Protein AF-A0A7C4ALL7-F1 (afdb_monomer_lite)

Foldseek 3Di:
DPDPDDDDDADDPVQFDDLVVQVVLLVLLVVQQCQLDDPPQQQTLSLLVLLVVRCVRGVSNDDLVNSLRCQPDPSSCVSNVGHRDDSVNNVCSVVRDDPVVCVVVVVVVLVVQFFPDDDPVVVPDPDFDKDWQFDWAADDPVPVVQCPPDPVRRTDTDGWIAGPGRRGTDDD

Radius of gyration: 19.84 Å; chains: 1; bounding box: 44×33×67 Å

Secondary structure (DSSP, 8-state):
-PPPPPPPPPP-GGG---GGGHHHHHHHHGGGTTTT--TT--S-HHHHHHHHHHHHH-TT--SHHHHHHHHTSHHHHHHHT-----HHHHHHHHHHS-GGGGHHHHHHHHHHPPP----GGGTS--SPPEEEE--EEEPPTT-GGG--S-SS--EEEP-EEEETTT-PEEP-

Sequence (172 aa):
MARGPKKKRPVKESDLHGYKYFKRFITLLERFHLIHDHHNRTLHYDQYICLLLFYFFNPVLTSLRAIQQASTLHKVQAALGIRATSLGSLSEAAQVFDPQLLLPLMQQLAQKACCIEKDPLLKDIEQALVTVDGSLLPALPRMLWALWLDDQHRAAKLHLEFDIRTHLPRGA

Structure (mmCIF, N/CA/C/O backbone):
data_AF-A0A7C4ALL7-F1
#
_entry.id   AF-A0A7C4ALL7-F1
#
loop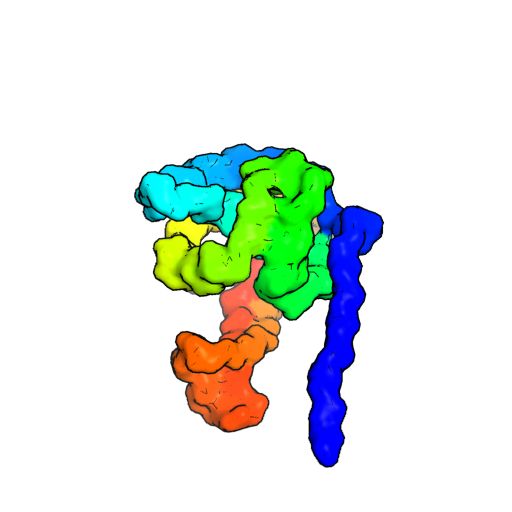_
_atom_site.group_PDB
_atom_site.id
_atom_site.type_symbol
_atom_site.label_atom_id
_atom_site.label_alt_id
_atom_site.label_comp_id
_atom_site.label_asym_id
_atom_site.label_entity_id
_atom_site.label_seq_id
_atom_site.pdbx_PDB_ins_code
_atom_site.Cartn_x
_atom_site.Cartn_y
_atom_site.Cartn_z
_atom_site.occupancy
_atom_site.B_iso_or_equiv
_atom_site.auth_seq_id
_atom_site.auth_comp_id
_atom_site.auth_asym_id
_atom_site.auth_atom_id
_atom_site.pdbx_PDB_model_num
ATOM 1 N N . MET A 1 1 ? -13.360 7.267 -37.435 1.00 49.44 1 MET A N 1
ATOM 2 C CA . MET A 1 1 ? -12.174 6.711 -36.746 1.00 49.44 1 MET A CA 1
ATOM 3 C C . MET A 1 1 ? -12.123 7.267 -35.332 1.00 49.44 1 MET A C 1
ATOM 5 O O . MET A 1 1 ? -12.049 8.482 -35.183 1.00 49.44 1 MET A O 1
ATOM 9 N N . ALA A 1 2 ? -12.236 6.424 -34.303 1.00 54.34 2 ALA A N 1
ATOM 10 C CA . ALA A 1 2 ? -12.117 6.880 -32.919 1.00 54.34 2 ALA A CA 1
ATOM 11 C C . ALA A 1 2 ? -10.681 7.375 -32.678 1.00 54.34 2 ALA A C 1
ATOM 13 O O . ALA A 1 2 ? -9.725 6.632 -32.896 1.00 54.34 2 ALA A O 1
ATOM 14 N N . ARG A 1 3 ? -10.517 8.646 -32.287 1.00 61.75 3 ARG A N 1
ATOM 15 C CA . ARG A 1 3 ? -9.209 9.186 -31.887 1.00 61.75 3 ARG A CA 1
ATOM 16 C C . ARG A 1 3 ? -8.682 8.336 -30.732 1.00 61.75 3 ARG A C 1
ATOM 18 O O . ARG A 1 3 ? -9.365 8.194 -29.720 1.00 61.75 3 ARG A O 1
ATOM 25 N N . GLY A 1 4 ? -7.476 7.793 -30.891 1.00 69.38 4 GLY A N 1
ATOM 26 C CA . GLY A 1 4 ? -6.797 7.070 -29.821 1.00 69.38 4 GLY A CA 1
ATOM 27 C C . GLY A 1 4 ? -6.653 7.931 -28.554 1.00 69.38 4 GLY A C 1
ATOM 28 O O . GLY A 1 4 ? -6.731 9.164 -28.630 1.00 69.38 4 GLY A O 1
ATOM 29 N N . PRO A 1 5 ? -6.440 7.309 -27.382 1.00 70.31 5 PRO A N 1
ATOM 30 C CA . PRO A 1 5 ? -6.319 8.035 -26.124 1.00 70.31 5 PRO A CA 1
ATOM 31 C C . PRO A 1 5 ? -5.217 9.099 -26.207 1.00 70.31 5 PRO A C 1
ATOM 33 O O . PRO A 1 5 ? -4.117 8.830 -26.694 1.00 70.31 5 PRO A O 1
ATOM 36 N N . LYS A 1 6 ? -5.487 10.316 -25.714 1.00 73.56 6 LYS A N 1
ATOM 37 C CA . LYS A 1 6 ? -4.471 11.378 -25.649 1.00 73.56 6 LYS A CA 1
ATOM 38 C C . LYS A 1 6 ? -3.277 10.899 -24.814 1.00 73.56 6 LYS A C 1
ATOM 40 O O . LYS A 1 6 ? -3.451 10.390 -23.707 1.00 73.56 6 LYS A O 1
ATOM 45 N N . LYS A 1 7 ? -2.058 11.094 -25.331 1.00 72.38 7 LYS A N 1
ATOM 46 C CA . LYS A 1 7 ? -0.816 10.733 -24.633 1.00 72.38 7 LYS A CA 1
ATOM 47 C C . LYS A 1 7 ? -0.726 11.534 -23.328 1.00 72.38 7 LYS A C 1
ATOM 49 O O . LYS A 1 7 ? -0.690 12.765 -23.361 1.00 72.38 7 LYS A O 1
ATOM 54 N N . LYS A 1 8 ? -0.729 10.844 -22.182 1.00 77.62 8 LYS A N 1
ATOM 55 C CA . LYS A 1 8 ? -0.550 11.481 -20.869 1.00 77.62 8 LYS A CA 1
ATOM 56 C C . LYS A 1 8 ? 0.840 12.126 -20.803 1.00 77.62 8 LYS A C 1
ATOM 58 O O . LYS A 1 8 ? 1.803 11.578 -21.345 1.00 77.62 8 LYS A O 1
ATOM 63 N N . ARG A 1 9 ? 0.929 13.298 -20.168 1.00 83.88 9 ARG A N 1
ATOM 64 C CA . ARG A 1 9 ? 2.212 13.977 -19.932 1.00 83.88 9 ARG A CA 1
ATOM 65 C C . ARG A 1 9 ? 3.087 13.105 -19.017 1.00 83.88 9 ARG A C 1
ATOM 67 O O . ARG A 1 9 ? 2.530 12.443 -18.141 1.00 83.88 9 ARG A O 1
ATOM 74 N N . PRO A 1 10 ? 4.414 13.074 -19.228 1.00 85.75 10 PRO A N 1
ATOM 75 C CA . PRO A 1 10 ? 5.316 12.338 -18.350 1.00 85.75 10 PRO A CA 1
ATOM 76 C C . PRO A 1 10 ? 5.305 12.955 -16.948 1.00 85.75 10 PRO A C 1
ATOM 78 O O . PRO A 1 10 ? 5.250 14.179 -16.815 1.00 85.75 10 PRO A O 1
ATOM 81 N N . VAL A 1 11 ? 5.358 12.097 -15.930 1.00 89.38 11 VAL A N 1
ATOM 82 C CA . VAL A 1 11 ? 5.413 12.498 -14.517 1.00 89.38 11 VAL A CA 1
ATOM 83 C C . VAL A 1 11 ? 6.746 13.187 -14.235 1.00 89.38 11 VAL A C 1
ATOM 85 O O . VAL A 1 11 ? 7.797 12.668 -14.616 1.00 89.38 11 VAL A O 1
ATOM 88 N N . LYS A 1 12 ? 6.714 14.336 -13.556 1.00 90.31 12 LYS A N 1
ATOM 89 C CA . LYS A 1 12 ? 7.914 15.050 -13.104 1.00 90.31 12 LYS A CA 1
ATOM 90 C C . LYS A 1 12 ? 8.064 14.964 -11.591 1.00 90.31 12 LYS A C 1
ATOM 92 O O . LYS A 1 12 ? 7.094 14.784 -10.864 1.00 90.31 12 LYS A O 1
ATOM 97 N N . GLU A 1 13 ? 9.282 15.179 -11.100 1.00 89.62 13 GLU A N 1
ATOM 98 C CA . GLU A 1 13 ? 9.558 15.191 -9.656 1.00 89.62 13 GLU A CA 1
ATOM 99 C C . GLU A 1 13 ? 8.791 16.281 -8.891 1.00 89.62 13 GLU A C 1
ATOM 101 O O . GLU A 1 13 ? 8.514 16.104 -7.706 1.00 89.62 13 GLU A O 1
ATOM 106 N N . SER A 1 14 ? 8.446 17.388 -9.561 1.00 89.88 14 SER A N 1
ATOM 107 C CA . SER A 1 14 ? 7.636 18.486 -9.014 1.00 89.88 14 SER A CA 1
ATOM 108 C C . 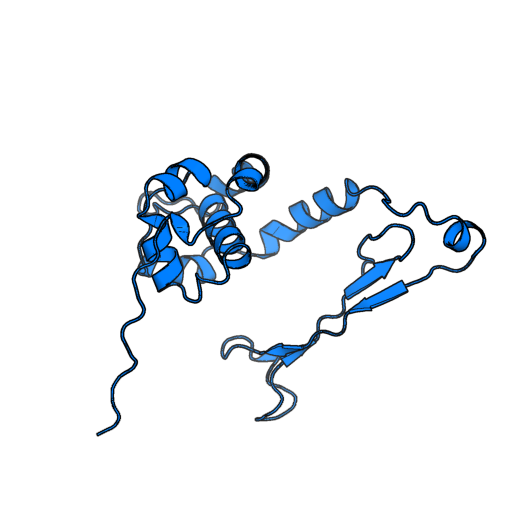SER A 1 14 ? 6.186 18.098 -8.746 1.00 89.88 14 SER A C 1
ATOM 110 O O . SER A 1 14 ? 5.537 18.734 -7.925 1.00 89.88 14 SER A O 1
ATOM 112 N N . ASP A 1 15 ? 5.691 17.073 -9.440 1.00 90.19 15 ASP A N 1
ATOM 113 C CA . ASP A 1 15 ? 4.298 16.621 -9.365 1.00 90.19 15 ASP A CA 1
ATOM 114 C C . ASP A 1 15 ? 4.094 15.613 -8.221 1.00 90.19 15 ASP A C 1
ATOM 116 O O . ASP A 1 15 ? 3.000 15.080 -8.032 1.00 90.19 15 ASP A O 1
ATOM 120 N N . LEU A 1 16 ? 5.177 15.298 -7.505 1.00 94.50 16 LEU A N 1
ATOM 121 C CA . LEU A 1 16 ? 5.266 14.219 -6.541 1.00 94.50 16 LEU A CA 1
ATOM 122 C C . LEU A 1 16 ? 5.587 14.757 -5.143 1.00 94.50 16 LEU A C 1
ATOM 124 O O . LEU A 1 16 ? 6.442 15.624 -4.950 1.00 94.50 16 LEU A O 1
ATOM 128 N N . HIS A 1 17 ? 4.935 14.176 -4.145 1.00 93.12 17 HIS A N 1
ATOM 129 C CA . HIS A 1 17 ? 4.971 14.568 -2.746 1.00 93.12 17 HIS A CA 1
ATOM 130 C C . HIS A 1 17 ? 5.042 13.329 -1.835 1.00 93.12 17 HIS A C 1
ATOM 132 O O . HIS A 1 17 ? 5.179 12.190 -2.282 1.00 93.12 17 HIS A O 1
ATOM 138 N N . GLY A 1 18 ? 5.006 13.548 -0.518 1.00 89.94 18 GLY A N 1
ATOM 139 C CA . GLY A 1 18 ? 4.944 12.460 0.467 1.00 89.94 18 GLY A CA 1
ATOM 140 C C . GLY A 1 18 ? 6.274 11.752 0.762 1.00 89.94 18 GLY A C 1
ATOM 141 O O . GLY A 1 18 ? 6.304 10.864 1.610 1.00 89.94 18 GLY A O 1
ATOM 142 N N . TYR A 1 19 ? 7.390 12.177 0.159 1.00 93.00 19 TYR A N 1
ATOM 143 C CA . TYR A 1 19 ? 8.720 11.576 0.361 1.00 93.00 19 TYR A CA 1
ATOM 144 C C . TYR A 1 19 ? 9.130 11.431 1.837 1.00 93.00 19 TYR A C 1
ATOM 146 O O . TYR A 1 19 ? 9.735 10.435 2.224 1.00 93.00 19 TYR A O 1
ATOM 154 N N . LYS A 1 20 ? 8.759 12.398 2.686 1.00 91.38 20 LYS A N 1
ATOM 155 C CA . LYS A 1 20 ? 9.149 12.442 4.107 1.00 91.38 20 LYS A CA 1
ATOM 156 C C . LYS A 1 20 ? 8.693 11.228 4.929 1.00 91.38 20 LYS A C 1
ATOM 158 O O . LYS A 1 20 ? 9.279 10.948 5.969 1.00 91.38 20 LYS A O 1
ATOM 163 N N . TYR A 1 21 ? 7.653 10.522 4.487 1.00 88.50 21 TYR A N 1
ATOM 164 C CA . TYR A 1 21 ? 7.079 9.397 5.226 1.00 88.50 21 TYR A CA 1
ATOM 165 C C . TYR A 1 21 ? 7.801 8.068 4.947 1.00 88.50 21 TYR A C 1
ATOM 167 O O . TYR A 1 21 ? 7.766 7.164 5.782 1.00 88.50 21 TYR A O 1
ATOM 175 N N . PHE A 1 22 ? 8.505 7.957 3.815 1.00 92.88 22 PHE A N 1
ATOM 176 C CA . PHE A 1 22 ? 9.051 6.683 3.336 1.00 92.88 22 PHE A CA 1
ATOM 177 C C . PHE A 1 22 ? 10.184 6.128 4.180 1.00 92.88 22 PHE A C 1
ATOM 179 O O . PHE A 1 22 ? 10.279 4.914 4.312 1.00 92.88 22 PHE A O 1
ATOM 186 N N . LYS A 1 23 ? 10.956 6.977 4.864 1.00 90.19 23 LYS A N 1
ATOM 187 C CA . LYS A 1 23 ? 11.994 6.499 5.788 1.00 90.19 23 LYS A CA 1
ATOM 188 C C . LYS A 1 23 ? 11.433 5.536 6.843 1.00 90.19 23 LYS A C 1
ATOM 190 O O . LYS A 1 23 ? 12.075 4.547 7.162 1.00 90.19 23 LYS A O 1
ATOM 195 N N . ARG A 1 24 ? 10.228 5.801 7.367 1.00 90.44 24 ARG A N 1
ATOM 196 C CA . ARG A 1 24 ? 9.573 4.913 8.343 1.00 90.44 24 ARG A CA 1
ATOM 197 C C . ARG A 1 24 ? 9.014 3.651 7.690 1.00 90.44 24 ARG A C 1
ATOM 199 O O . ARG A 1 24 ? 9.106 2.585 8.287 1.00 90.44 24 ARG A O 1
ATOM 206 N N . PHE A 1 25 ? 8.445 3.772 6.490 1.00 92.81 25 PHE A N 1
ATOM 207 C CA . PHE A 1 25 ? 7.905 2.624 5.762 1.00 92.81 25 PHE A CA 1
ATOM 208 C C . PHE A 1 25 ? 8.996 1.642 5.351 1.00 92.81 25 PHE A C 1
ATOM 210 O O . PHE A 1 25 ? 8.814 0.453 5.561 1.00 92.81 25 PHE A O 1
ATOM 217 N N . ILE A 1 26 ? 10.138 2.119 4.853 1.00 93.25 26 ILE A N 1
ATOM 218 C CA . ILE A 1 26 ? 11.258 1.260 4.449 1.00 93.25 26 ILE A CA 1
ATOM 219 C C . ILE A 1 26 ? 11.694 0.381 5.624 1.00 93.25 26 ILE A C 1
ATOM 221 O O . ILE A 1 26 ? 11.602 -0.837 5.529 1.00 93.25 26 ILE A O 1
ATOM 225 N N . THR A 1 27 ? 12.023 0.978 6.773 1.00 92.75 27 THR A N 1
ATOM 226 C CA . THR A 1 27 ? 12.437 0.216 7.964 1.00 92.75 27 THR A CA 1
ATOM 227 C C . THR A 1 27 ? 11.363 -0.758 8.454 1.00 92.75 27 THR A C 1
ATOM 229 O O . THR A 1 27 ? 11.665 -1.856 8.909 1.00 92.75 27 THR A O 1
ATOM 232 N N . LEU A 1 28 ? 10.085 -0.386 8.362 1.00 94.12 28 LEU A N 1
ATOM 233 C CA . LEU A 1 28 ? 8.981 -1.276 8.724 1.00 94.12 28 LEU A CA 1
ATOM 234 C C . LEU A 1 28 ? 8.885 -2.490 7.779 1.00 94.12 28 LEU A C 1
ATOM 236 O O . LEU A 1 28 ? 8.557 -3.596 8.218 1.00 94.12 28 LEU A O 1
ATOM 240 N N . LEU A 1 29 ? 9.139 -2.265 6.490 1.00 95.69 29 LEU A N 1
ATOM 241 C CA . LEU A 1 29 ? 8.919 -3.222 5.412 1.00 95.69 29 LEU A CA 1
ATOM 242 C C . LEU A 1 29 ? 10.150 -4.077 5.083 1.00 95.69 29 LEU A C 1
ATOM 244 O O . LEU A 1 29 ? 9.980 -5.085 4.411 1.00 95.69 29 LEU A O 1
ATOM 248 N N . GLU A 1 30 ? 11.343 -3.755 5.595 1.00 94.31 30 GLU A N 1
ATOM 249 C CA . GLU A 1 30 ? 12.598 -4.506 5.373 1.00 94.31 30 GLU A CA 1
ATOM 250 C C . GLU A 1 30 ? 12.441 -6.030 5.532 1.00 94.31 30 GLU A C 1
ATOM 252 O O . GLU A 1 30 ? 13.009 -6.807 4.767 1.00 94.31 30 GLU A O 1
ATOM 257 N N . ARG A 1 31 ? 11.594 -6.478 6.470 1.00 94.31 31 ARG A N 1
ATOM 258 C CA . ARG A 1 31 ? 11.293 -7.906 6.694 1.00 94.31 31 ARG A CA 1
ATOM 259 C C . ARG A 1 31 ? 10.718 -8.636 5.472 1.00 94.31 31 ARG A C 1
ATOM 261 O O . ARG A 1 31 ? 10.766 -9.860 5.427 1.00 94.31 31 ARG A O 1
ATOM 268 N N . PHE A 1 32 ? 10.155 -7.910 4.509 1.00 95.88 32 PHE A N 1
ATOM 269 C CA . PHE A 1 32 ? 9.558 -8.468 3.298 1.00 95.88 32 PHE A CA 1
ATOM 270 C C . PHE A 1 32 ? 10.549 -8.548 2.128 1.00 95.88 32 PHE A C 1
ATOM 272 O O . PHE A 1 32 ? 10.211 -9.123 1.100 1.00 95.88 32 PHE A O 1
ATOM 279 N N . HIS A 1 33 ? 11.768 -8.016 2.262 1.00 95.00 33 HIS A N 1
ATOM 280 C CA . HIS A 1 33 ? 12.722 -7.924 1.151 1.00 95.00 33 HIS A CA 1
ATOM 281 C C . HIS A 1 33 ? 13.109 -9.288 0.556 1.00 95.00 33 HIS A C 1
ATOM 283 O O . HIS A 1 33 ? 13.196 -9.446 -0.661 1.00 95.00 33 HIS A O 1
ATOM 289 N N . LEU A 1 34 ? 13.297 -10.288 1.422 1.00 93.94 34 LEU A N 1
ATOM 290 C CA . LEU A 1 34 ? 13.716 -11.641 1.035 1.00 93.94 34 LEU A CA 1
ATOM 291 C C . LEU A 1 34 ? 12.547 -12.554 0.634 1.00 93.94 34 LEU A C 1
ATOM 293 O O . LEU A 1 34 ? 12.750 -13.711 0.268 1.00 93.94 34 LEU A O 1
ATOM 297 N N . ILE A 1 35 ? 11.309 -12.066 0.717 1.00 92.19 35 ILE A N 1
ATOM 298 C CA . ILE A 1 35 ? 10.139 -12.873 0.385 1.00 92.19 35 ILE A CA 1
ATOM 299 C C . ILE A 1 35 ? 10.037 -13.020 -1.129 1.00 92.19 35 ILE A C 1
ATOM 301 O O . ILE A 1 35 ? 9.983 -12.031 -1.858 1.00 92.19 35 ILE A O 1
ATOM 305 N N . HIS A 1 36 ? 9.972 -14.274 -1.586 1.00 85.38 36 HIS A N 1
ATOM 306 C CA . HIS A 1 36 ? 10.010 -14.630 -3.006 1.00 85.38 36 HIS A CA 1
ATOM 307 C C . HIS A 1 36 ? 11.236 -14.053 -3.738 1.00 85.38 36 HIS A C 1
ATOM 309 O O . HIS A 1 36 ? 11.149 -13.699 -4.922 1.00 85.38 36 HIS A O 1
ATOM 315 N N . ASP A 1 37 ? 12.372 -13.957 -3.036 1.00 87.88 37 ASP A N 1
ATOM 316 C CA . ASP A 1 37 ? 13.633 -13.550 -3.644 1.00 87.88 37 ASP A CA 1
ATOM 317 C C . ASP A 1 37 ? 14.081 -14.557 -4.713 1.00 87.88 37 ASP A C 1
ATOM 319 O O . ASP A 1 37 ? 13.914 -15.772 -4.578 1.00 87.88 37 ASP A O 1
ATOM 323 N N . HIS A 1 38 ? 14.605 -14.040 -5.820 1.00 89.00 38 HIS A N 1
ATOM 324 C CA . HIS A 1 38 ? 15.007 -14.833 -6.975 1.00 89.00 38 HIS A CA 1
ATOM 325 C C . HIS A 1 38 ? 16.115 -14.101 -7.728 1.00 89.00 38 HIS A C 1
ATOM 327 O O . HIS A 1 38 ? 16.028 -12.896 -7.934 1.00 89.00 38 HIS A O 1
ATOM 333 N N . HIS A 1 39 ? 17.117 -14.822 -8.237 1.00 88.00 39 HIS A N 1
ATOM 334 C CA . HIS A 1 39 ? 18.305 -14.209 -8.851 1.00 88.00 39 HIS A CA 1
ATOM 335 C C . HIS A 1 39 ? 17.998 -13.271 -10.041 1.00 88.00 39 HIS A C 1
ATOM 337 O O . HIS A 1 39 ? 18.731 -12.321 -10.299 1.00 88.00 39 HIS A O 1
ATOM 343 N N . ASN A 1 40 ? 16.906 -13.529 -10.768 1.00 89.38 40 ASN A N 1
ATOM 344 C CA . ASN A 1 40 ? 16.435 -12.687 -11.878 1.00 89.38 40 ASN A CA 1
ATOM 345 C C . ASN A 1 40 ? 15.471 -11.563 -11.452 1.00 89.38 40 ASN A C 1
ATOM 347 O O . ASN A 1 40 ? 15.071 -10.751 -12.288 1.00 89.38 40 ASN A O 1
ATOM 351 N N . ARG A 1 41 ? 15.049 -11.521 -10.184 1.00 87.75 41 ARG A N 1
ATOM 352 C CA . ARG A 1 41 ? 14.106 -10.526 -9.673 1.00 87.75 41 ARG A CA 1
ATOM 353 C C . ARG A 1 41 ? 14.882 -9.325 -9.151 1.00 87.75 41 ARG A C 1
ATOM 355 O O . ARG A 1 41 ? 15.784 -9.444 -8.336 1.00 87.75 41 ARG A O 1
ATOM 362 N N . THR A 1 42 ? 14.521 -8.145 -9.643 1.00 91.50 42 THR A N 1
ATOM 363 C CA . THR A 1 42 ? 15.143 -6.880 -9.224 1.00 91.50 42 THR A CA 1
ATOM 364 C C . THR A 1 42 ? 14.229 -6.005 -8.375 1.00 91.50 42 THR A C 1
ATOM 366 O O . THR A 1 42 ? 14.729 -5.089 -7.720 1.00 91.50 42 THR A O 1
ATOM 369 N N . LEU A 1 43 ? 12.919 -6.286 -8.410 1.00 95.44 43 LEU A N 1
ATOM 370 C CA . LEU A 1 43 ? 11.871 -5.655 -7.613 1.00 95.44 43 LEU A CA 1
ATOM 371 C C . LEU A 1 43 ? 11.459 -6.605 -6.486 1.00 95.44 43 LEU A C 1
ATOM 373 O O . LEU A 1 43 ? 10.884 -7.658 -6.764 1.00 95.44 43 LEU A O 1
ATOM 377 N N . HIS A 1 44 ? 11.711 -6.204 -5.247 1.00 95.94 44 HIS A N 1
ATOM 378 C CA . HIS A 1 44 ? 11.402 -6.978 -4.042 1.00 95.94 44 HIS A CA 1
ATOM 379 C C . HIS A 1 44 ? 10.065 -6.549 -3.422 1.00 95.94 44 HIS A C 1
ATOM 381 O O . HIS A 1 44 ? 9.466 -5.549 -3.836 1.00 95.94 44 HIS A O 1
ATOM 387 N N . TYR A 1 45 ? 9.551 -7.324 -2.463 1.00 96.50 45 TYR A N 1
ATOM 388 C CA . TYR A 1 45 ? 8.187 -7.118 -1.976 1.00 96.50 45 TYR A CA 1
ATOM 389 C C . TYR A 1 45 ? 8.023 -5.800 -1.203 1.00 96.50 45 TYR A C 1
ATOM 391 O O . TYR A 1 45 ? 7.095 -5.034 -1.460 1.00 96.50 45 TYR A O 1
ATOM 399 N N . ASP A 1 46 ? 8.966 -5.491 -0.317 1.00 96.19 46 ASP A N 1
ATOM 400 C CA . ASP A 1 46 ? 9.070 -4.210 0.390 1.00 96.19 46 ASP A CA 1
ATOM 401 C C . ASP A 1 46 ? 9.059 -3.015 -0.579 1.00 96.19 46 ASP A C 1
ATOM 403 O O . ASP A 1 46 ? 8.301 -2.057 -0.407 1.00 96.19 46 ASP A O 1
ATOM 407 N N . GLN A 1 47 ? 9.829 -3.116 -1.662 1.00 96.06 47 GLN A N 1
ATOM 408 C CA . GLN A 1 47 ? 9.921 -2.104 -2.712 1.00 96.06 47 GLN A CA 1
ATOM 409 C C . GLN A 1 47 ? 8.604 -1.957 -3.482 1.00 96.06 47 GLN A C 1
ATOM 411 O O . GLN A 1 47 ? 8.182 -0.840 -3.793 1.00 96.06 47 GLN A O 1
ATOM 416 N N . TYR A 1 48 ? 7.931 -3.072 -3.773 1.00 96.62 48 TYR A N 1
ATOM 417 C CA . TYR A 1 48 ? 6.622 -3.067 -4.420 1.00 96.62 48 TYR A CA 1
ATOM 418 C C . TYR A 1 48 ? 5.562 -2.392 -3.542 1.00 96.62 48 TYR A C 1
ATOM 420 O O . TYR A 1 48 ? 4.822 -1.536 -4.027 1.00 96.62 48 TYR A O 1
ATOM 428 N N . ILE A 1 49 ? 5.537 -2.689 -2.240 1.00 96.12 49 ILE A N 1
ATOM 429 C CA . ILE A 1 49 ? 4.631 -2.036 -1.285 1.00 96.12 49 ILE A CA 1
ATOM 430 C C . ILE A 1 49 ? 4.925 -0.534 -1.213 1.00 96.12 49 ILE A C 1
ATOM 432 O O . ILE A 1 49 ? 3.995 0.270 -1.278 1.00 96.12 49 ILE A O 1
ATOM 436 N N . CYS A 1 50 ? 6.199 -0.132 -1.156 1.00 96.50 50 CYS A N 1
ATOM 437 C CA . CYS A 1 50 ? 6.584 1.278 -1.206 1.00 96.50 50 CYS A CA 1
ATOM 438 C C . CYS A 1 50 ? 6.054 1.976 -2.470 1.00 96.50 50 CYS A C 1
ATOM 440 O O . CYS A 1 50 ? 5.511 3.077 -2.387 1.00 96.50 50 CYS A O 1
ATOM 442 N N . LEU A 1 51 ? 6.148 1.335 -3.637 1.00 96.44 51 LEU A N 1
ATOM 443 C CA . LEU A 1 51 ? 5.607 1.874 -4.888 1.00 96.44 51 LEU A CA 1
ATOM 444 C C . LEU A 1 51 ? 4.076 2.017 -4.862 1.00 96.44 51 LEU A C 1
ATOM 446 O O . LEU A 1 51 ? 3.557 3.016 -5.362 1.00 96.44 51 LEU A O 1
ATOM 450 N N . LEU A 1 52 ? 3.355 1.069 -4.254 1.00 95.06 52 LEU A N 1
ATOM 451 C CA . LEU A 1 52 ? 1.900 1.161 -4.077 1.00 95.06 52 LEU A CA 1
ATOM 452 C C . LEU A 1 52 ? 1.509 2.290 -3.115 1.00 95.06 52 LEU A C 1
ATOM 454 O O . LEU A 1 52 ? 0.630 3.089 -3.431 1.00 95.06 5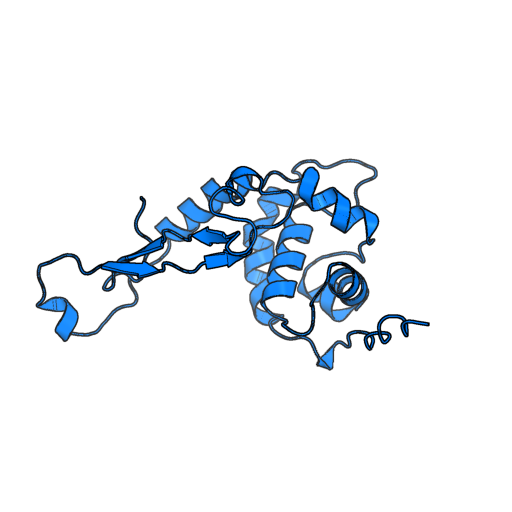2 LEU A O 1
ATOM 458 N N . LEU A 1 53 ? 2.185 2.415 -1.971 1.00 95.06 53 LEU A N 1
ATOM 459 C CA . LEU A 1 53 ? 1.967 3.530 -1.043 1.00 95.06 53 LEU A CA 1
ATOM 460 C C . LEU A 1 53 ? 2.257 4.874 -1.718 1.00 95.06 53 LEU A C 1
ATOM 462 O O . LEU A 1 53 ? 1.520 5.843 -1.538 1.00 95.06 53 LEU A O 1
ATOM 466 N N . PHE A 1 54 ? 3.305 4.929 -2.542 1.00 95.75 54 PHE A N 1
ATOM 467 C CA . PHE A 1 54 ? 3.675 6.145 -3.255 1.00 95.75 54 PHE A CA 1
ATOM 468 C C . PHE A 1 54 ? 2.635 6.524 -4.308 1.00 95.75 54 PHE A C 1
ATOM 470 O O . PHE A 1 54 ? 2.335 7.707 -4.456 1.00 95.75 54 PHE A O 1
ATOM 477 N N . TYR A 1 55 ? 2.041 5.536 -4.983 1.00 94.94 55 TYR A N 1
ATOM 478 C CA . TYR A 1 55 ? 0.865 5.726 -5.830 1.00 94.94 55 TYR A CA 1
ATOM 479 C C . TYR A 1 55 ? -0.301 6.349 -5.049 1.00 94.94 55 TYR A C 1
ATOM 481 O O . TYR A 1 55 ? -0.840 7.363 -5.485 1.00 94.94 55 TYR A O 1
ATOM 489 N N . PHE A 1 56 ? -0.637 5.829 -3.863 1.00 91.50 56 PHE A N 1
ATOM 490 C CA . PHE A 1 56 ? -1.733 6.379 -3.053 1.00 91.50 56 PHE A CA 1
ATOM 491 C C . PHE A 1 56 ? -1.471 7.805 -2.551 1.00 91.50 56 PHE A C 1
ATOM 493 O O . PHE A 1 56 ? -2.403 8.599 -2.444 1.00 91.50 56 PHE A O 1
ATOM 500 N N . PHE A 1 57 ? -0.216 8.166 -2.279 1.00 92.19 57 PHE A N 1
ATOM 501 C CA . PHE A 1 57 ? 0.143 9.529 -1.867 1.00 92.19 57 PHE A CA 1
ATOM 502 C C . PHE A 1 57 ? 0.140 10.542 -3.010 1.00 92.19 57 PHE A C 1
ATOM 504 O O . PHE A 1 57 ? 0.141 11.746 -2.755 1.00 92.19 57 PHE A O 1
ATOM 511 N N . ASN A 1 58 ? 0.164 10.078 -4.259 1.00 94.81 58 ASN A N 1
ATOM 512 C CA . ASN A 1 58 ? 0.356 10.926 -5.424 1.00 94.81 58 ASN A CA 1
ATOM 513 C C . ASN A 1 58 ? -0.762 10.691 -6.441 1.00 94.81 58 ASN A C 1
ATOM 515 O O . ASN A 1 58 ? -0.579 9.897 -7.362 1.00 94.81 58 ASN A O 1
ATOM 519 N N . PRO A 1 59 ? -1.878 11.441 -6.357 1.00 90.56 59 PRO A N 1
ATOM 520 C CA . PRO A 1 59 ? -3.020 11.298 -7.267 1.00 90.56 59 PRO A CA 1
ATOM 521 C C . PRO A 1 59 ? -2.681 11.465 -8.757 1.00 90.56 59 PRO A C 1
ATOM 523 O O . PRO A 1 59 ? -3.442 11.049 -9.626 1.00 90.56 59 PRO A O 1
ATOM 526 N N . VAL A 1 60 ? -1.535 12.075 -9.075 1.00 92.12 60 VAL A N 1
ATOM 527 C CA . VAL A 1 60 ? -1.009 12.194 -10.444 1.00 92.12 60 VAL A CA 1
ATOM 528 C C . VAL A 1 60 ? -0.636 10.820 -11.026 1.00 92.12 60 VAL A C 1
ATOM 530 O O . VAL A 1 60 ? -0.762 10.582 -12.234 1.00 92.12 60 VAL A O 1
ATOM 533 N N . LEU A 1 61 ? -0.222 9.878 -10.176 1.00 93.50 61 LEU A N 1
ATOM 534 C CA . LEU A 1 61 ? 0.041 8.496 -10.547 1.00 93.50 61 LEU A CA 1
ATOM 535 C C . LEU A 1 61 ? -1.297 7.765 -10.658 1.00 93.50 61 LEU A C 1
ATOM 537 O O . LEU A 1 61 ? -1.917 7.426 -9.668 1.00 93.50 61 LEU A O 1
ATOM 541 N N . THR A 1 62 ? -1.753 7.519 -11.886 1.00 90.94 62 THR A N 1
ATOM 542 C CA . THR A 1 62 ? -3.077 6.912 -12.157 1.00 90.94 62 THR A CA 1
ATOM 543 C C . THR A 1 62 ? -2.991 5.574 -12.893 1.00 90.94 62 THR A C 1
ATOM 545 O O . THR A 1 62 ? -3.975 5.092 -13.444 1.00 90.94 62 THR A O 1
ATOM 548 N N . SER A 1 63 ? -1.793 4.995 -13.016 1.00 90.56 63 SER A N 1
ATOM 549 C CA . SER A 1 63 ? -1.587 3.724 -13.724 1.00 90.56 63 SER A CA 1
ATOM 550 C C . SER A 1 63 ? -0.246 3.084 -13.373 1.00 90.56 63 SER A C 1
ATOM 552 O O . SER A 1 63 ? 0.697 3.795 -13.024 1.00 90.56 63 SER A O 1
ATOM 554 N N . LEU A 1 64 ? -0.112 1.773 -13.605 1.00 91.69 64 LEU A N 1
ATOM 555 C CA . LEU A 1 64 ? 1.174 1.066 -13.499 1.00 91.69 64 LEU A CA 1
ATOM 556 C C . LEU A 1 64 ? 2.273 1.709 -14.355 1.00 91.69 64 LEU A C 1
ATOM 558 O O . LEU A 1 64 ? 3.427 1.758 -13.948 1.00 91.69 64 LEU A O 1
ATOM 562 N N . ARG A 1 65 ? 1.924 2.261 -15.523 1.00 93.00 65 ARG A N 1
ATOM 563 C CA . ARG A 1 65 ? 2.890 2.955 -16.385 1.00 93.00 65 ARG A CA 1
ATOM 564 C C . ARG A 1 65 ? 3.375 4.272 -15.775 1.00 93.00 65 ARG A C 1
ATOM 566 O O . ARG A 1 65 ? 4.537 4.615 -15.941 1.00 93.00 65 ARG A O 1
ATOM 573 N N . ALA A 1 66 ? 2.513 4.987 -15.054 1.00 94.31 66 ALA A N 1
ATOM 574 C CA . ALA A 1 66 ? 2.921 6.181 -14.317 1.00 94.31 66 ALA A CA 1
ATOM 575 C C . ALA A 1 66 ? 3.848 5.821 -13.144 1.00 94.31 66 ALA A C 1
ATOM 577 O O . ALA A 1 66 ? 4.848 6.497 -12.942 1.00 94.31 66 ALA A O 1
ATOM 578 N N . ILE A 1 67 ? 3.571 4.721 -12.433 1.00 95.62 67 ILE A N 1
ATOM 579 C CA . ILE A 1 67 ? 4.450 4.194 -11.374 1.00 95.62 67 ILE A CA 1
ATOM 580 C C . ILE A 1 67 ? 5.810 3.785 -11.958 1.00 95.62 67 ILE A C 1
ATOM 582 O O . ILE A 1 67 ? 6.852 4.154 -11.423 1.00 95.62 67 ILE A O 1
ATOM 586 N N . GLN A 1 68 ? 5.807 3.088 -13.098 1.00 95.56 68 GLN A N 1
ATOM 587 C CA . GLN A 1 68 ? 7.017 2.712 -13.828 1.00 95.56 68 GLN A CA 1
ATOM 588 C C . GLN A 1 68 ? 7.858 3.945 -14.182 1.00 95.56 68 GLN A C 1
ATOM 590 O O . GLN A 1 68 ? 9.048 3.967 -13.884 1.00 95.56 68 GLN A O 1
ATOM 595 N N . GLN A 1 69 ? 7.247 4.992 -14.745 1.00 94.94 69 GLN A N 1
ATOM 596 C CA . GLN A 1 69 ? 7.936 6.254 -15.038 1.00 94.94 69 GLN A CA 1
ATOM 597 C C . GLN A 1 69 ? 8.449 6.951 -13.774 1.00 94.94 69 GLN A C 1
ATOM 599 O O . GLN A 1 69 ? 9.581 7.417 -13.747 1.00 94.94 69 GLN A O 1
ATOM 604 N N . ALA A 1 70 ? 7.655 6.998 -12.705 1.00 96.06 70 ALA A N 1
ATOM 605 C CA . ALA A 1 70 ? 8.093 7.589 -11.445 1.00 96.06 70 ALA A CA 1
ATOM 606 C C . ALA A 1 70 ? 9.305 6.843 -10.865 1.00 96.06 70 ALA A C 1
ATOM 608 O O . ALA A 1 70 ? 10.231 7.477 -10.372 1.00 96.06 70 ALA A O 1
ATOM 609 N N . SER A 1 71 ? 9.355 5.512 -11.000 1.00 96.31 71 SER A N 1
ATOM 610 C CA . SER A 1 71 ? 10.484 4.701 -10.529 1.00 96.31 71 SER A CA 1
ATOM 611 C C . SER A 1 71 ? 11.810 5.008 -11.237 1.00 96.31 71 SER A C 1
ATOM 613 O O . SER A 1 71 ? 12.868 4.679 -10.708 1.00 96.31 71 SER A O 1
ATOM 615 N N . THR A 1 72 ? 11.795 5.647 -12.415 1.00 96.06 72 THR A N 1
ATOM 616 C CA . THR A 1 72 ? 13.029 6.054 -13.110 1.00 96.06 72 THR A CA 1
ATOM 617 C C . THR A 1 72 ? 13.586 7.387 -12.610 1.00 96.06 72 THR A C 1
ATOM 619 O O . THR A 1 72 ? 14.700 7.747 -12.977 1.00 96.06 72 THR A O 1
ATOM 622 N N . LEU A 1 73 ? 12.831 8.138 -11.803 1.00 96.44 73 LEU A N 1
ATOM 623 C CA . LEU A 1 73 ? 13.271 9.421 -11.259 1.00 96.44 73 LEU A CA 1
ATOM 624 C C . LEU A 1 73 ? 14.240 9.189 -10.097 1.00 96.44 73 LEU A C 1
ATOM 626 O O . LEU A 1 73 ? 13.927 8.465 -9.150 1.00 96.44 73 LEU A O 1
ATOM 630 N N . HIS A 1 74 ? 15.404 9.838 -10.146 1.00 95.38 74 HIS A N 1
ATOM 631 C CA . HIS A 1 74 ? 16.465 9.645 -9.155 1.00 95.38 74 HIS A CA 1
ATOM 632 C C . HIS A 1 74 ? 15.988 9.977 -7.736 1.00 95.38 74 HIS A C 1
ATOM 634 O O . HIS A 1 74 ? 16.257 9.234 -6.793 1.00 95.38 74 HIS A O 1
ATOM 640 N N . LYS A 1 75 ? 15.203 11.051 -7.577 1.00 95.62 75 LYS A N 1
ATOM 641 C CA . LYS A 1 75 ? 14.637 11.419 -6.275 1.00 95.62 75 LYS A CA 1
ATOM 642 C C . LYS A 1 75 ? 13.702 10.349 -5.710 1.00 95.62 75 LYS A C 1
ATOM 644 O O . LYS A 1 75 ? 13.706 10.116 -4.505 1.00 95.62 75 LYS A O 1
ATOM 649 N N . VAL A 1 76 ? 12.915 9.694 -6.565 1.00 95.81 76 VAL A N 1
ATOM 650 C CA . VAL A 1 76 ? 12.010 8.611 -6.154 1.00 95.81 76 VAL A CA 1
ATOM 651 C C . VAL A 1 76 ? 12.818 7.389 -5.727 1.00 95.81 76 VAL A C 1
ATOM 653 O O . VAL A 1 76 ? 12.557 6.845 -4.660 1.00 95.81 76 VAL A O 1
ATOM 656 N N . GLN A 1 77 ? 13.837 7.005 -6.499 1.00 95.94 77 GLN A N 1
ATOM 657 C CA . GLN A 1 77 ? 14.731 5.894 -6.149 1.00 95.94 77 GLN A CA 1
ATOM 658 C C . GLN A 1 77 ? 15.404 6.111 -4.794 1.00 95.94 77 GLN A C 1
ATOM 660 O O . GLN A 1 77 ? 15.334 5.242 -3.926 1.00 95.94 77 GLN A O 1
ATOM 665 N N . ALA A 1 78 ? 15.970 7.301 -4.579 1.00 94.69 78 ALA A N 1
ATOM 666 C CA . ALA A 1 78 ? 16.616 7.663 -3.324 1.00 94.69 78 ALA A CA 1
ATOM 667 C C . ALA A 1 78 ? 15.637 7.683 -2.138 1.00 94.69 78 ALA A C 1
ATOM 669 O O . ALA A 1 78 ? 15.975 7.225 -1.050 1.00 94.69 78 ALA A O 1
ATOM 670 N N . ALA A 1 79 ? 14.420 8.200 -2.331 1.00 94.50 79 ALA A N 1
ATOM 671 C CA . ALA A 1 79 ? 13.449 8.327 -1.249 1.00 94.50 79 ALA A CA 1
ATOM 672 C C . ALA A 1 79 ? 12.773 7.005 -0.863 1.00 94.50 79 ALA A C 1
ATOM 674 O O . ALA A 1 79 ? 12.412 6.834 0.299 1.00 94.50 79 ALA A O 1
ATOM 675 N N . LEU A 1 80 ? 12.565 6.104 -1.827 1.00 94.56 80 LEU A N 1
ATOM 676 C CA . LEU A 1 80 ? 11.888 4.821 -1.614 1.00 94.56 80 LEU A CA 1
ATOM 677 C C . LEU A 1 80 ? 12.872 3.658 -1.405 1.00 94.56 80 LEU A C 1
ATOM 679 O O . LEU A 1 80 ? 12.432 2.577 -1.026 1.00 94.56 80 LEU A O 1
ATOM 683 N N . GLY A 1 81 ? 14.173 3.851 -1.652 1.00 92.56 81 GLY A N 1
ATOM 684 C CA . GLY A 1 81 ? 15.172 2.779 -1.571 1.00 92.56 81 GLY A CA 1
ATOM 685 C C . GLY A 1 81 ? 15.000 1.723 -2.668 1.00 92.56 81 GLY A C 1
ATOM 686 O O . GLY A 1 81 ? 15.207 0.535 -2.434 1.00 92.56 81 GLY A O 1
ATOM 687 N N . ILE A 1 82 ? 14.576 2.145 -3.862 1.00 94.50 82 ILE A N 1
ATOM 688 C CA . ILE A 1 82 ? 14.251 1.248 -4.980 1.00 94.50 82 ILE A CA 1
ATOM 689 C C . ILE A 1 82 ? 15.157 1.492 -6.181 1.00 94.50 82 ILE A C 1
ATOM 691 O O . ILE A 1 82 ? 15.717 2.573 -6.353 1.00 94.50 82 ILE A O 1
ATOM 695 N N . ARG A 1 83 ? 15.218 0.505 -7.075 1.00 93.75 83 ARG A N 1
ATOM 696 C CA . ARG A 1 83 ? 15.734 0.683 -8.437 1.00 93.75 83 ARG A CA 1
ATOM 697 C C . ARG A 1 83 ? 14.594 1.002 -9.401 1.00 93.75 83 ARG A C 1
ATOM 699 O O . ARG A 1 83 ? 13.428 0.727 -9.113 1.00 93.75 83 ARG A O 1
ATOM 706 N N . ALA A 1 84 ? 14.941 1.540 -10.569 1.00 95.12 84 ALA A N 1
ATOM 707 C CA . ALA A 1 84 ? 14.002 1.621 -11.681 1.00 95.12 84 ALA A CA 1
ATOM 708 C C . ALA A 1 84 ? 13.407 0.235 -11.960 1.00 95.12 84 ALA A C 1
ATOM 710 O O . ALA A 1 84 ? 14.139 -0.747 -12.093 1.00 95.12 84 ALA A O 1
ATOM 711 N N . THR A 1 85 ? 12.081 0.163 -12.051 1.00 95.06 85 THR A N 1
ATOM 712 C CA . THR A 1 85 ? 11.370 -1.090 -12.301 1.00 95.06 85 THR A CA 1
ATOM 713 C C . THR A 1 85 ? 10.752 -1.096 -13.691 1.00 95.06 85 THR A C 1
ATOM 715 O O . THR A 1 85 ? 10.465 -0.049 -14.278 1.00 95.06 85 THR A O 1
ATOM 718 N N . SER A 1 86 ? 10.567 -2.291 -14.244 1.00 94.44 86 SER A N 1
ATOM 719 C CA . SER A 1 86 ? 9.917 -2.478 -15.536 1.00 94.44 86 SER A CA 1
ATOM 720 C C . SER A 1 86 ? 8.404 -2.629 -15.367 1.00 94.44 86 SER A C 1
ATOM 722 O O . SER A 1 86 ? 7.904 -3.018 -14.310 1.00 94.44 86 SER A O 1
ATOM 724 N N . LEU A 1 87 ? 7.648 -2.367 -16.437 1.00 94.19 87 LEU A N 1
ATOM 725 C CA . LEU A 1 87 ? 6.204 -2.609 -16.424 1.00 94.19 87 LEU A CA 1
ATOM 726 C C . LEU A 1 87 ? 5.877 -4.102 -16.250 1.00 94.19 87 LEU A C 1
ATOM 728 O O . LEU A 1 87 ? 4.890 -4.427 -15.598 1.00 94.19 87 LEU A O 1
ATOM 732 N N . GLY A 1 88 ? 6.711 -4.989 -16.805 1.00 93.81 88 GLY A N 1
ATOM 733 C CA . GLY A 1 88 ? 6.562 -6.438 -16.659 1.00 93.81 88 GLY A CA 1
ATOM 734 C C . GLY A 1 88 ? 6.700 -6.867 -15.202 1.00 93.81 88 GLY A C 1
ATOM 735 O O . GLY A 1 88 ? 5.790 -7.485 -14.663 1.00 93.81 88 GLY A O 1
ATOM 736 N N . SER A 1 89 ? 7.769 -6.422 -14.536 1.00 93.44 89 SER A N 1
ATOM 737 C CA . SER A 1 89 ? 8.014 -6.699 -13.115 1.00 93.44 89 SER A CA 1
ATOM 738 C C . SER A 1 89 ? 6.879 -6.191 -12.220 1.00 93.44 89 SER A C 1
ATOM 740 O O . SER A 1 89 ? 6.444 -6.904 -11.323 1.00 93.44 89 SER A O 1
ATOM 742 N N . LEU A 1 90 ? 6.354 -4.987 -12.483 1.00 93.94 90 LEU A N 1
ATOM 743 C CA . LEU A 1 90 ? 5.203 -4.440 -11.751 1.00 93.94 90 LEU A CA 1
ATOM 744 C C . LEU A 1 90 ? 3.919 -5.245 -11.974 1.00 93.94 90 LEU A C 1
ATOM 746 O O . LEU A 1 90 ? 3.150 -5.447 -11.040 1.00 93.94 90 LEU A O 1
ATOM 750 N N . SER A 1 91 ? 3.670 -5.680 -13.210 1.00 91.44 91 SER A N 1
ATOM 751 C CA . SER A 1 91 ? 2.482 -6.470 -13.542 1.00 91.44 91 SER A CA 1
ATOM 752 C C . SER A 1 91 ? 2.535 -7.876 -12.938 1.00 91.44 91 SER A C 1
ATOM 754 O O . SER A 1 91 ? 1.502 -8.406 -12.538 1.00 91.44 91 SER A O 1
ATOM 756 N N . GLU A 1 92 ? 3.722 -8.479 -12.881 1.00 92.69 92 GLU A N 1
ATOM 757 C CA . GLU A 1 92 ? 3.963 -9.798 -12.290 1.00 92.69 92 GLU A CA 1
ATOM 758 C C . GLU A 1 92 ? 3.899 -9.757 -10.753 1.00 92.69 92 GLU A C 1
ATOM 760 O O . GLU A 1 92 ? 3.350 -10.666 -10.133 1.00 92.69 92 GLU A O 1
ATOM 765 N N . ALA A 1 93 ? 4.388 -8.679 -10.126 1.00 92.81 93 ALA A N 1
ATOM 766 C CA . ALA A 1 93 ? 4.452 -8.527 -8.669 1.00 92.81 93 ALA A CA 1
ATOM 767 C C . ALA A 1 93 ? 3.105 -8.764 -7.962 1.00 92.81 93 ALA A C 1
ATOM 769 O O . ALA A 1 93 ? 3.071 -9.366 -6.892 1.00 92.81 93 ALA A O 1
ATOM 770 N N . ALA A 1 94 ? 1.992 -8.360 -8.583 1.00 87.06 94 ALA A N 1
ATOM 771 C CA . ALA A 1 94 ? 0.643 -8.570 -8.053 1.00 87.06 94 ALA A CA 1
ATOM 772 C C . ALA A 1 94 ? 0.199 -10.047 -8.001 1.00 87.06 94 ALA A C 1
ATOM 774 O O . ALA A 1 94 ? -0.833 -10.348 -7.406 1.00 87.06 94 ALA A O 1
ATOM 775 N N . GLN A 1 95 ? 0.909 -10.952 -8.678 1.00 89.31 95 GLN A N 1
ATOM 776 C CA . GLN A 1 95 ? 0.674 -12.398 -8.631 1.00 89.31 95 GLN A CA 1
ATOM 777 C C . GLN A 1 95 ? 1.705 -13.125 -7.767 1.00 89.31 95 GLN A C 1
ATOM 779 O O . GLN A 1 95 ? 1.394 -14.171 -7.213 1.00 89.31 95 GLN A O 1
ATOM 784 N N . VAL A 1 96 ? 2.919 -12.582 -7.672 1.00 92.75 96 VAL A N 1
ATOM 785 C CA . VAL A 1 96 ? 4.030 -13.207 -6.947 1.00 92.75 96 VAL A CA 1
ATOM 786 C C . VAL A 1 96 ? 3.948 -12.952 -5.453 1.00 92.75 96 VAL A C 1
ATOM 788 O O . VAL A 1 96 ? 4.198 -13.859 -4.670 1.00 92.75 96 VAL A O 1
ATOM 791 N N . PHE A 1 97 ? 3.656 -11.717 -5.051 1.00 94.50 97 PHE A N 1
ATOM 792 C CA . PHE A 1 97 ? 3.712 -11.349 -3.645 1.00 94.50 97 PHE A CA 1
ATOM 793 C C . PHE A 1 97 ? 2.360 -11.541 -2.969 1.00 94.50 97 PHE A C 1
ATOM 795 O O . PHE A 1 97 ? 1.381 -10.886 -3.331 1.00 94.50 97 PHE A O 1
ATOM 802 N N . ASP A 1 98 ? 2.329 -12.416 -1.966 1.00 92.12 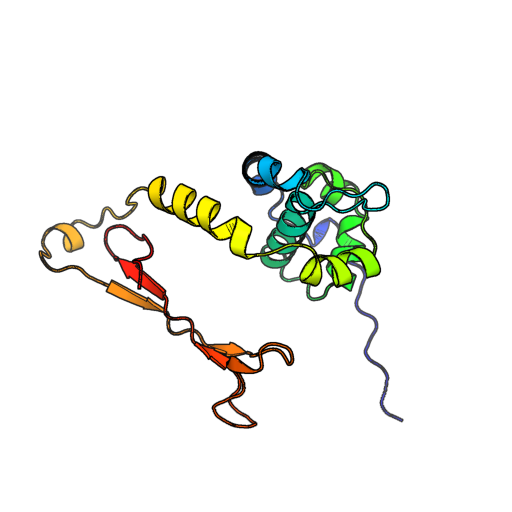98 ASP A N 1
ATOM 803 C CA . ASP A 1 98 ? 1.117 -12.728 -1.217 1.00 92.12 98 ASP A CA 1
ATOM 804 C C . ASP A 1 98 ? 0.734 -11.587 -0.248 1.00 92.12 98 ASP A C 1
ATOM 806 O O . ASP A 1 98 ? 1.449 -11.349 0.732 1.00 92.12 98 ASP A O 1
ATOM 810 N N . PRO A 1 99 ? -0.407 -10.896 -0.460 1.00 91.00 99 PRO A N 1
ATOM 811 C CA . PRO A 1 99 ? -0.871 -9.842 0.438 1.00 91.00 99 PRO A CA 1
ATOM 812 C C . PRO A 1 99 ? -1.212 -10.333 1.852 1.00 91.00 99 PRO A C 1
ATOM 814 O O . PRO A 1 99 ? -1.223 -9.515 2.773 1.00 91.00 99 PRO A O 1
ATOM 817 N N . GLN A 1 100 ? -1.466 -11.631 2.067 1.00 92.62 100 GLN A N 1
ATOM 818 C CA . GLN A 1 100 ? -1.763 -12.177 3.400 1.00 92.62 100 GLN A CA 1
ATOM 819 C C . GLN A 1 100 ? -0.590 -12.004 4.372 1.00 92.62 100 GLN A C 1
ATOM 821 O O . GLN A 1 100 ? -0.793 -11.856 5.578 1.00 92.62 100 GLN A O 1
ATOM 826 N N . LEU A 1 101 ? 0.637 -11.916 3.854 1.00 93.81 101 LEU A N 1
ATOM 827 C CA . LEU A 1 101 ? 1.846 -11.687 4.647 1.00 93.81 101 LEU A CA 1
ATOM 828 C C . LEU A 1 101 ? 1.864 -10.314 5.336 1.00 93.81 101 LEU A C 1
ATOM 830 O O . LEU A 1 101 ? 2.619 -10.111 6.288 1.00 93.81 101 LEU A O 1
ATOM 834 N N . LEU A 1 102 ? 1.022 -9.371 4.898 1.00 93.00 102 LEU A N 1
ATOM 835 C CA . LEU A 1 102 ? 0.876 -8.067 5.543 1.00 93.00 102 LEU A CA 1
ATOM 836 C C . LEU A 1 102 ? -0.033 -8.107 6.772 1.00 93.00 102 LEU A C 1
ATOM 838 O O . LEU A 1 102 ? 0.066 -7.205 7.604 1.00 93.00 102 LEU A O 1
ATOM 842 N N . LEU A 1 103 ? -0.877 -9.132 6.935 1.00 91.12 103 LEU A N 1
ATOM 843 C CA . LEU A 1 103 ? -1.820 -9.206 8.056 1.00 91.12 103 LEU A CA 1
ATOM 844 C C . LEU A 1 103 ? -1.128 -9.161 9.427 1.00 91.12 103 LEU A C 1
ATOM 846 O O . LEU A 1 103 ? -1.526 -8.322 10.240 1.00 91.12 103 LEU A O 1
ATOM 850 N N . PRO A 1 104 ? -0.059 -9.939 9.697 1.00 91.81 104 PRO A N 1
ATOM 851 C CA . PRO A 1 104 ? 0.633 -9.861 10.983 1.00 91.81 104 PRO A CA 1
ATOM 852 C C . PRO A 1 104 ? 1.242 -8.478 11.232 1.00 91.81 104 PRO A C 1
ATOM 854 O O . PRO A 1 104 ? 1.252 -7.9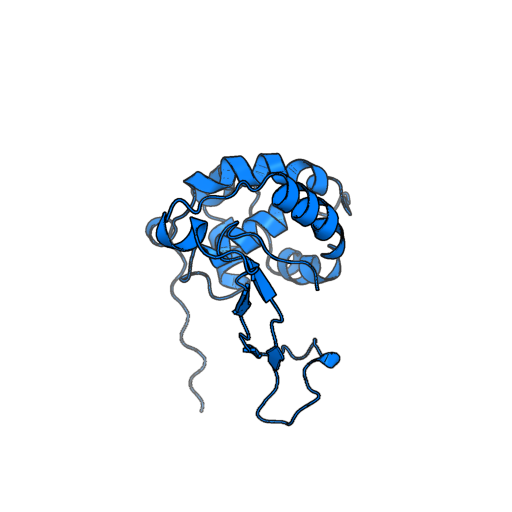91 12.361 1.00 91.81 104 PRO A O 1
ATOM 857 N N . LEU A 1 105 ? 1.725 -7.807 10.179 1.00 92.00 105 LEU A N 1
ATOM 858 C CA . LEU A 1 105 ? 2.233 -6.445 10.304 1.00 92.00 105 LEU A CA 1
ATOM 859 C C . LEU A 1 105 ? 1.109 -5.464 10.657 1.00 92.00 105 LEU A C 1
ATOM 861 O O . LEU A 1 105 ? 1.303 -4.622 11.532 1.00 92.00 105 LEU A O 1
ATOM 865 N N . MET A 1 106 ? -0.050 -5.569 10.003 1.00 88.88 106 MET A N 1
ATOM 866 C CA . MET A 1 106 ? -1.210 -4.726 10.303 1.00 88.88 106 MET A CA 1
ATOM 867 C C . MET A 1 106 ? -1.691 -4.934 11.741 1.00 88.88 106 MET A C 1
ATOM 869 O O . MET A 1 106 ? -1.913 -3.957 12.449 1.00 88.88 106 MET A O 1
ATOM 873 N N . GLN A 1 107 ? -1.754 -6.180 12.215 1.00 87.06 107 GLN A N 1
ATOM 874 C CA . GLN A 1 107 ? -2.085 -6.497 13.608 1.00 87.06 107 GLN A CA 1
ATOM 875 C C . GLN A 1 107 ? -1.066 -5.899 14.587 1.00 87.06 107 GLN A C 1
ATOM 877 O O . GLN A 1 107 ? -1.443 -5.251 15.562 1.00 87.06 107 GLN A O 1
ATOM 882 N N . GLN A 1 108 ? 0.232 -6.042 14.302 1.00 89.94 108 GLN A N 1
ATOM 883 C CA . GLN A 1 108 ? 1.302 -5.466 15.120 1.00 89.94 108 GLN A CA 1
ATOM 884 C C . GLN A 1 108 ? 1.224 -3.930 15.168 1.00 89.94 108 GLN A C 1
ATOM 886 O O . GLN A 1 108 ? 1.550 -3.320 16.185 1.00 89.94 108 GLN A O 1
ATOM 891 N N . LEU A 1 109 ? 0.842 -3.286 14.063 1.00 88.75 109 LEU A N 1
ATOM 892 C CA . LEU A 1 109 ? 0.641 -1.838 14.007 1.00 88.75 109 LEU A CA 1
ATOM 893 C C . LEU A 1 109 ? -0.608 -1.412 14.779 1.00 88.75 109 LEU A C 1
ATOM 895 O O . LEU A 1 109 ? -0.530 -0.448 15.534 1.00 88.75 109 LEU A O 1
ATOM 899 N N . ALA A 1 110 ? -1.712 -2.149 14.646 1.00 83.06 110 ALA A N 1
ATOM 900 C CA . ALA A 1 110 ? -2.943 -1.900 15.389 1.00 83.06 110 ALA A CA 1
ATOM 901 C C . ALA A 1 110 ? -2.716 -1.990 16.907 1.00 83.06 110 ALA A C 1
ATOM 903 O O . ALA A 1 110 ? -3.161 -1.118 17.641 1.00 83.06 110 ALA A O 1
ATOM 904 N N . GLN A 1 111 ? -1.932 -2.966 17.377 1.00 84.44 111 GLN A N 1
ATOM 905 C CA . GLN A 1 111 ? -1.566 -3.096 18.797 1.00 84.44 111 GLN A CA 1
ATOM 906 C C . GLN A 1 111 ? -0.710 -1.937 19.327 1.00 84.44 111 GLN A C 1
ATOM 908 O O . GLN A 1 111 ? -0.710 -1.664 20.524 1.00 84.44 111 GLN A O 1
ATOM 913 N N . LYS A 1 112 ? 0.056 -1.274 18.455 1.00 86.62 112 LYS A N 1
ATOM 914 C CA . LYS A 1 112 ? 0.888 -0.113 18.811 1.00 86.62 112 LYS A CA 1
ATOM 915 C C . LYS A 1 112 ? 0.147 1.211 18.672 1.00 86.62 112 LYS A C 1
ATOM 917 O O . LYS A 1 112 ? 0.692 2.248 19.049 1.00 86.62 112 LYS A O 1
ATOM 922 N N . ALA A 1 113 ? -1.036 1.199 18.070 1.00 82.12 113 ALA A N 1
ATOM 923 C CA . ALA A 1 113 ? -1.819 2.398 17.890 1.00 82.12 113 ALA A CA 1
ATOM 924 C C . ALA A 1 113 ? -2.437 2.787 19.241 1.00 82.12 113 ALA A C 1
ATOM 926 O O . ALA A 1 113 ? -3.100 1.991 19.901 1.00 82.12 113 ALA A O 1
ATOM 927 N N . CYS A 1 114 ? -2.160 4.013 19.677 1.00 70.75 114 CYS A N 1
ATOM 928 C CA . CYS A 1 114 ? -2.687 4.552 20.925 1.00 70.75 114 CYS A CA 1
ATOM 929 C C . CYS A 1 114 ? -3.946 5.370 20.654 1.00 70.75 114 CYS A C 1
ATOM 931 O O . CYS A 1 114 ? -4.062 5.997 19.602 1.00 70.75 114 CYS A O 1
ATOM 933 N N . CYS A 1 115 ? -4.832 5.430 21.647 1.00 70.12 115 CYS A N 1
ATOM 934 C CA . CYS A 1 115 ? -6.002 6.299 21.614 1.00 70.12 115 CYS A CA 1
ATOM 935 C C . CYS A 1 115 ? -5.569 7.761 21.457 1.00 70.12 115 CYS A C 1
ATOM 937 O O . CYS A 1 115 ? -4.735 8.250 22.225 1.00 70.12 115 CYS A O 1
ATOM 939 N N . ILE A 1 116 ? -6.130 8.447 20.462 1.00 70.38 116 ILE A N 1
ATOM 940 C CA . ILE A 1 116 ? -5.833 9.862 20.189 1.00 70.38 116 ILE A CA 1
ATOM 941 C C . ILE A 1 116 ? -6.948 10.775 20.720 1.00 70.38 116 ILE A C 1
ATOM 943 O O . ILE A 1 116 ? -6.688 11.957 20.948 1.00 70.38 116 ILE A O 1
ATOM 947 N N . GLU A 1 117 ? -8.154 10.246 20.960 1.00 71.69 117 GLU A N 1
ATOM 948 C CA . GLU A 1 117 ? -9.303 11.056 21.368 1.00 71.69 117 GLU A CA 1
ATOM 949 C C . GLU A 1 117 ? -9.114 11.658 22.759 1.00 71.69 117 GLU A C 1
ATOM 951 O O . GLU A 1 117 ? -8.709 10.988 23.713 1.00 71.69 117 GLU A O 1
ATOM 956 N N . LYS A 1 118 ? -9.415 12.948 22.867 1.00 72.69 118 LYS A N 1
ATOM 957 C CA . LYS A 1 118 ? -9.300 13.719 24.107 1.00 72.69 118 LYS A CA 1
ATOM 958 C C . LYS A 1 118 ? -10.582 14.463 24.449 1.00 72.69 118 LYS A C 1
ATOM 960 O O . LYS A 1 118 ? -10.600 15.108 25.500 1.00 72.69 118 LYS A O 1
ATOM 965 N N . ASP A 1 119 ? -11.611 14.388 23.603 1.00 82.12 119 ASP A N 1
ATOM 966 C CA . ASP A 1 119 ? -12.868 15.093 23.811 1.00 82.12 119 ASP A CA 1
ATOM 967 C C . ASP A 1 119 ? -13.492 14.692 25.162 1.00 82.12 119 ASP A C 1
ATOM 969 O O . ASP A 1 119 ? -13.795 13.513 25.385 1.00 82.12 119 ASP A O 1
ATOM 973 N N . PRO A 1 120 ? -13.665 15.644 26.098 1.00 79.38 120 PRO A N 1
ATOM 974 C CA . PRO A 1 120 ? -14.309 15.375 27.373 1.00 79.38 120 PRO A CA 1
ATOM 975 C C . PRO A 1 120 ? -15.754 14.883 27.220 1.00 79.38 120 PRO A C 1
ATOM 977 O O . PRO A 1 120 ? -16.173 14.068 28.034 1.00 79.38 120 PRO A O 1
ATOM 980 N N . LEU A 1 121 ? -16.483 15.277 26.168 1.00 81.81 121 LEU A N 1
ATOM 981 C CA . LEU A 1 121 ? -17.862 14.831 25.930 1.00 81.81 121 LEU A CA 1
ATOM 982 C C . LEU A 1 121 ? -17.952 13.318 25.697 1.00 81.81 121 LEU A C 1
ATOM 984 O O . LEU A 1 121 ? -18.950 12.691 26.037 1.00 81.81 121 LEU A O 1
ATOM 988 N N . LEU A 1 122 ? -16.897 12.716 25.142 1.00 80.00 122 LEU A N 1
ATOM 989 C CA . LEU A 1 122 ? -16.820 11.275 24.898 1.00 80.00 122 LEU A CA 1
ATOM 990 C C . LEU A 1 122 ? -16.389 10.481 26.143 1.00 80.00 122 LEU A C 1
ATOM 992 O O . LEU A 1 122 ? -16.468 9.249 26.133 1.00 80.00 122 LEU A O 1
ATOM 996 N N . LYS A 1 123 ? -15.936 11.154 27.212 1.00 77.12 123 LYS A N 1
ATOM 997 C CA . LYS A 1 123 ? -15.566 10.502 28.480 1.00 77.12 123 LYS A CA 1
ATOM 998 C C . LYS A 1 123 ? -16.787 10.081 29.285 1.00 77.12 123 LYS A C 1
ATOM 1000 O O . LYS A 1 123 ? -16.756 9.007 29.874 1.00 77.12 123 LYS A O 1
ATOM 1005 N N . ASP A 1 124 ? -17.830 10.906 29.268 1.00 82.88 124 ASP A N 1
ATOM 1006 C CA . ASP A 1 124 ? -19.036 10.717 30.085 1.00 82.88 124 ASP A CA 1
ATOM 1007 C C . ASP A 1 124 ? -20.018 9.708 29.474 1.00 82.88 124 ASP A C 1
ATOM 1009 O O . ASP A 1 124 ? -20.951 9.246 30.125 1.00 82.88 124 ASP A O 1
ATOM 1013 N N . ILE A 1 125 ? -19.809 9.338 28.211 1.00 84.50 125 ILE A N 1
ATOM 1014 C CA . ILE A 1 125 ? -20.557 8.266 27.563 1.00 84.50 125 ILE A CA 1
ATOM 1015 C C . ILE A 1 125 ? -20.005 6.948 28.109 1.00 84.50 125 ILE A C 1
ATOM 1017 O O . ILE A 1 125 ? -18.797 6.735 28.114 1.00 84.50 125 ILE A O 1
ATOM 1021 N N . GLU A 1 126 ? -20.853 6.028 28.555 1.00 82.31 126 GLU A N 1
ATOM 1022 C CA . GLU A 1 126 ? -20.414 4.714 29.061 1.00 82.31 126 GLU A CA 1
ATOM 1023 C C . GLU A 1 126 ? -20.480 3.628 27.974 1.00 82.31 126 GLU A C 1
ATOM 1025 O O . GLU A 1 126 ? -19.802 2.606 28.052 1.00 82.31 126 GLU A O 1
ATOM 1030 N N . GLN A 1 127 ? -21.245 3.866 26.905 1.00 84.94 127 GLN A N 1
ATOM 1031 C CA . GLN A 1 127 ? -21.430 2.929 25.799 1.00 84.94 127 GLN A CA 1
ATOM 1032 C C . GLN A 1 127 ? -20.279 2.985 24.789 1.00 84.94 127 GLN A C 1
ATOM 1034 O O . GLN A 1 127 ? -19.750 4.053 24.471 1.00 84.94 127 GLN A O 1
ATOM 1039 N N . ALA A 1 128 ? -19.923 1.839 24.208 1.00 81.69 128 ALA A N 1
ATOM 1040 C CA . ALA A 1 128 ? -18.998 1.807 23.081 1.00 81.69 128 ALA A CA 1
ATOM 1041 C C . ALA A 1 128 ? -19.630 2.513 21.871 1.00 81.69 128 ALA A C 1
ATOM 1043 O O . ALA A 1 128 ? -20.651 2.066 21.348 1.00 81.69 128 ALA A O 1
ATOM 1044 N N . LEU A 1 129 ? -19.019 3.611 21.430 1.00 87.81 129 LEU A N 1
ATOM 1045 C CA . LEU A 1 129 ? -19.441 4.323 20.234 1.00 87.81 129 LEU A CA 1
ATOM 1046 C C . LEU A 1 129 ? -18.635 3.823 19.046 1.00 87.81 129 LEU A C 1
ATOM 1048 O O . LEU A 1 129 ? -17.406 3.892 19.049 1.00 87.81 129 LEU A O 1
ATOM 1052 N N . VAL A 1 130 ? -19.341 3.331 18.034 1.00 89.31 130 VAL A N 1
ATOM 1053 C CA . VAL A 1 130 ? -18.740 2.763 16.830 1.00 89.31 130 VAL A CA 1
ATOM 1054 C C . VAL A 1 130 ? -19.204 3.553 15.619 1.00 89.31 130 VAL A C 1
ATOM 1056 O O . VAL A 1 130 ? -20.395 3.807 15.451 1.00 89.31 130 VAL A O 1
ATOM 1059 N N . THR A 1 131 ? -18.256 3.929 14.770 1.00 90.69 131 THR A N 1
ATOM 1060 C CA . THR A 1 131 ? -18.542 4.391 13.410 1.00 90.69 131 THR A CA 1
ATOM 1061 C C . THR A 1 131 ? -18.279 3.256 12.443 1.00 90.69 131 THR A C 1
ATOM 1063 O O . THR A 1 131 ? -17.347 2.477 12.632 1.00 90.69 131 THR A O 1
ATOM 1066 N N . VAL A 1 132 ? -19.116 3.154 11.416 1.00 90.31 132 VAL A N 1
ATOM 1067 C CA . VAL A 1 132 ? -18.993 2.126 10.384 1.00 90.31 132 VAL A CA 1
ATOM 1068 C C . VAL A 1 132 ? -18.748 2.815 9.053 1.00 90.31 132 VAL A C 1
ATOM 1070 O O . VAL A 1 132 ? -19.562 3.629 8.615 1.00 90.31 132 VAL A O 1
ATOM 1073 N N . ASP A 1 133 ? -17.640 2.476 8.406 1.00 87.50 133 ASP A N 1
ATOM 1074 C CA . ASP A 1 133 ? -17.382 2.829 7.017 1.00 87.50 133 ASP A CA 1
ATOM 1075 C C . ASP A 1 133 ? -17.916 1.711 6.115 1.00 87.50 133 ASP A C 1
ATOM 1077 O O . ASP A 1 133 ? -17.498 0.557 6.214 1.00 87.50 133 ASP A O 1
ATOM 1081 N N . GLY A 1 134 ? -18.873 2.078 5.259 1.00 87.38 134 GLY A N 1
ATOM 1082 C CA . GLY A 1 134 ? -19.546 1.213 4.292 1.00 87.38 134 GLY A CA 1
ATOM 1083 C C . GLY A 1 134 ? -19.137 1.472 2.842 1.00 87.38 134 GLY A C 1
ATOM 1084 O O . GLY A 1 134 ? -19.939 1.204 1.945 1.00 87.38 134 GLY A O 1
ATOM 1085 N N . SER A 1 135 ? -17.956 2.053 2.608 1.00 87.31 135 SER A N 1
ATOM 1086 C CA . SER A 1 135 ? -17.471 2.443 1.281 1.00 87.31 135 SER A CA 1
ATOM 1087 C C . SER A 1 135 ? -17.553 1.304 0.258 1.00 87.31 135 SER A C 1
ATOM 1089 O O . SER A 1 135 ? -17.136 0.174 0.515 1.00 87.31 135 SER A O 1
ATOM 1091 N N . LEU A 1 136 ? -18.071 1.609 -0.935 1.00 85.81 136 LEU A N 1
ATOM 1092 C CA . LEU A 1 136 ? -18.154 0.668 -2.053 1.00 85.81 136 LEU A CA 1
ATOM 1093 C C . LEU A 1 136 ? -16.925 0.816 -2.950 1.00 85.81 136 LEU A C 1
ATOM 1095 O O . LEU A 1 136 ? -16.750 1.827 -3.630 1.00 85.81 136 LEU A O 1
ATOM 1099 N N . LEU A 1 137 ? -16.080 -0.211 -2.963 1.00 85.69 137 LEU A N 1
ATOM 1100 C CA . LEU A 1 137 ? -14.905 -0.290 -3.820 1.00 85.69 137 LEU A CA 1
ATOM 1101 C C . LEU A 1 137 ? -15.294 -0.971 -5.137 1.00 85.69 137 LEU A C 1
ATOM 1103 O O . LEU A 1 137 ? -15.686 -2.140 -5.095 1.00 85.69 137 LEU A O 1
ATOM 1107 N N . PRO A 1 138 ? -15.184 -0.299 -6.301 1.00 84.31 138 PRO A N 1
ATOM 1108 C CA . PRO A 1 138 ? -15.524 -0.906 -7.583 1.00 84.31 138 PRO A CA 1
ATOM 1109 C C . PRO A 1 138 ? -14.778 -2.224 -7.786 1.00 84.31 138 PRO A C 1
ATOM 1111 O O . PRO A 1 138 ? -13.551 -2.287 -7.673 1.00 84.31 138 PRO A O 1
ATOM 1114 N N . ALA A 1 139 ? -15.522 -3.283 -8.083 1.00 84.00 139 ALA A N 1
ATOM 1115 C CA . ALA A 1 139 ? -14.946 -4.600 -8.269 1.00 84.00 139 ALA A CA 1
ATOM 1116 C C . ALA A 1 139 ? -14.145 -4.642 -9.576 1.00 84.00 139 ALA A C 1
ATOM 1118 O O . ALA A 1 139 ? -14.611 -4.227 -10.640 1.00 84.00 139 ALA A O 1
ATOM 1119 N N . LEU A 1 140 ? -12.927 -5.175 -9.507 1.00 81.94 140 LEU A N 1
ATOM 1120 C CA . LEU A 1 140 ? -12.109 -5.424 -10.691 1.00 81.94 140 LEU A CA 1
ATOM 1121 C C . LEU A 1 140 ? -12.499 -6.769 -11.328 1.00 81.94 140 LEU A C 1
ATOM 1123 O O . LEU A 1 140 ? -12.947 -7.661 -10.611 1.00 81.94 140 LEU A O 1
ATOM 1127 N N . PRO A 1 141 ? -12.253 -6.996 -12.635 1.00 74.50 141 PRO A N 1
ATOM 1128 C CA . PRO A 1 141 ? -12.617 -8.252 -13.308 1.00 74.50 141 PRO A CA 1
ATOM 1129 C C . PRO A 1 141 ? -12.085 -9.532 -12.643 1.00 74.50 141 PRO A C 1
ATOM 1131 O O . PRO A 1 141 ? -12.668 -10.598 -12.791 1.00 74.50 141 PRO A O 1
ATOM 1134 N N . ARG A 1 142 ? -10.978 -9.437 -11.895 1.00 74.44 142 ARG A N 1
ATOM 1135 C CA . ARG A 1 142 ? -10.391 -10.566 -11.153 1.00 74.44 142 ARG A CA 1
ATOM 1136 C C . ARG A 1 142 ? -11.083 -10.855 -9.814 1.00 74.44 142 ARG A C 1
ATOM 1138 O O . ARG A 1 142 ? -10.798 -11.877 -9.202 1.00 74.44 142 ARG A O 1
ATOM 1145 N N . MET A 1 143 ? -11.970 -9.980 -9.348 1.00 81.50 143 MET A N 1
ATOM 1146 C CA . MET A 1 143 ? -12.699 -10.102 -8.084 1.00 81.50 143 MET A CA 1
ATOM 1147 C C . MET A 1 143 ? -14.070 -10.731 -8.337 1.00 81.50 143 MET A C 1
ATOM 1149 O O . MET A 1 143 ? -15.090 -10.109 -8.065 1.00 81.50 143 MET A O 1
ATOM 1153 N N . LEU A 1 144 ? -14.100 -11.953 -8.883 1.00 75.38 144 LEU A N 1
ATOM 1154 C CA . LEU A 1 144 ? -15.350 -12.629 -9.266 1.00 75.38 144 LEU A CA 1
ATOM 1155 C C . LEU A 1 144 ? -16.351 -12.711 -8.099 1.00 75.38 144 LEU A C 1
ATOM 1157 O O . LEU A 1 144 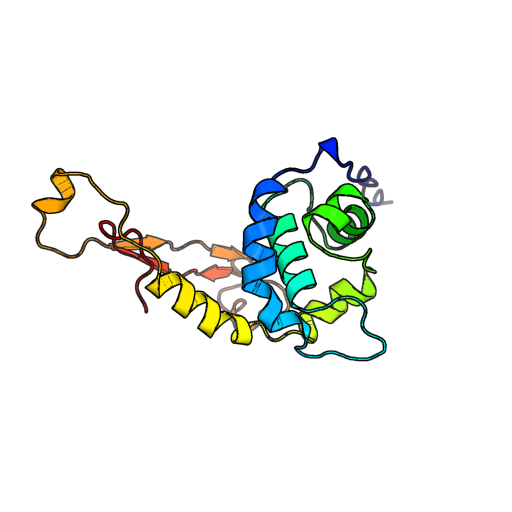? -17.548 -12.539 -8.298 1.00 75.38 144 LEU A O 1
ATOM 1161 N N . TRP A 1 145 ? -15.839 -12.869 -6.875 1.00 77.19 145 TRP A N 1
ATOM 1162 C CA . TRP A 1 145 ? -16.613 -12.860 -5.632 1.00 77.19 145 TRP A CA 1
ATOM 1163 C C . TRP A 1 145 ? -17.384 -11.551 -5.376 1.00 77.19 145 TRP A C 1
ATOM 1165 O O . TRP A 1 145 ? -18.376 -11.565 -4.658 1.00 77.19 145 TRP A O 1
ATOM 1175 N N . ALA A 1 146 ? -16.957 -10.429 -5.964 1.00 74.75 146 ALA A N 1
ATOM 1176 C CA . ALA A 1 146 ? -17.567 -9.107 -5.809 1.00 74.75 146 ALA A CA 1
ATOM 1177 C C . ALA A 1 146 ? -18.466 -8.704 -6.998 1.00 74.75 146 ALA A C 1
ATOM 1179 O O . ALA A 1 146 ? -19.007 -7.600 -7.013 1.00 74.75 146 ALA A O 1
ATOM 1180 N N . LEU A 1 147 ? -18.621 -9.568 -8.013 1.00 68.69 147 LEU A N 1
ATOM 1181 C CA . LEU A 1 147 ? -19.461 -9.312 -9.196 1.00 68.69 147 LEU A CA 1
ATOM 1182 C C . LEU A 1 147 ? -20.897 -9.855 -9.032 1.00 68.69 147 LEU A C 1
ATOM 1184 O O . LEU A 1 147 ? -21.612 -9.980 -10.019 1.00 68.69 147 LEU A O 1
ATOM 1188 N N . TRP A 1 148 ? -21.305 -10.221 -7.811 1.00 57.62 148 TRP A N 1
ATOM 1189 C CA . TRP A 1 148 ? -22.496 -11.046 -7.563 1.00 57.62 148 TRP A CA 1
ATOM 1190 C C . TRP A 1 148 ? -23.838 -10.291 -7.559 1.00 57.62 148 TRP A C 1
ATOM 1192 O O . TRP A 1 148 ? -24.877 -10.935 -7.646 1.00 57.62 148 TRP A O 1
ATOM 1202 N N . LEU A 1 149 ? -23.838 -8.954 -7.464 1.00 65.69 149 LEU A N 1
ATOM 1203 C CA . LEU A 1 149 ? -25.078 -8.172 -7.341 1.00 65.69 149 LEU A CA 1
ATOM 1204 C C . LEU A 1 149 ? -25.796 -8.006 -8.687 1.00 65.69 149 LEU A C 1
ATOM 1206 O O . LEU A 1 149 ? -26.845 -8.607 -8.892 1.00 65.69 149 LEU A O 1
ATOM 1210 N N . ASP A 1 150 ? -25.233 -7.225 -9.610 1.00 69.88 150 ASP A N 1
ATOM 1211 C CA . ASP A 1 150 ? -25.696 -7.135 -10.997 1.00 69.88 150 ASP A CA 1
ATOM 1212 C C . ASP A 1 150 ? -24.627 -6.496 -11.907 1.00 69.88 150 ASP A C 1
ATOM 1214 O O . ASP A 1 150 ? -23.553 -6.078 -11.460 1.00 69.88 150 ASP A O 1
ATOM 1218 N N . ASP A 1 151 ? -24.916 -6.425 -13.210 1.00 65.88 151 ASP A N 1
ATOM 1219 C CA . ASP A 1 151 ? -23.994 -5.921 -14.229 1.00 65.88 151 ASP A CA 1
ATOM 1220 C C . ASP A 1 151 ? -23.580 -4.450 -14.060 1.00 65.88 151 ASP A C 1
ATOM 1222 O O . ASP A 1 151 ? -22.534 -4.059 -14.583 1.00 65.88 151 ASP A O 1
ATOM 1226 N N . GLN A 1 152 ? -24.351 -3.652 -13.322 1.00 69.75 152 GLN A N 1
ATOM 1227 C CA . GLN A 1 152 ? -24.136 -2.220 -13.107 1.00 69.75 152 GLN A CA 1
ATOM 1228 C C . GLN A 1 152 ? -23.614 -1.892 -11.696 1.00 69.75 152 GLN A C 1
ATOM 1230 O O . GLN A 1 152 ? -22.958 -0.866 -11.521 1.00 69.75 152 GLN A O 1
ATOM 1235 N N . HIS A 1 153 ? -23.809 -2.774 -10.711 1.00 72.62 153 HIS A N 1
ATOM 1236 C CA . HIS A 1 153 ? -23.490 -2.543 -9.296 1.00 72.62 153 HIS A CA 1
ATOM 1237 C C . HIS A 1 153 ? -22.431 -3.518 -8.763 1.00 72.62 153 HIS A C 1
ATOM 1239 O O . HIS A 1 153 ? -22.621 -4.229 -7.776 1.00 72.62 153 HIS A O 1
ATOM 1245 N N . ARG A 1 154 ? -21.269 -3.546 -9.419 1.00 80.38 154 ARG A N 1
ATOM 1246 C CA . ARG A 1 154 ? -20.152 -4.433 -9.061 1.00 80.38 154 ARG A CA 1
ATOM 1247 C C . ARG A 1 154 ? -19.211 -3.741 -8.080 1.00 80.38 154 ARG A C 1
ATOM 1249 O O . ARG A 1 154 ? -18.357 -2.952 -8.489 1.00 80.38 154 ARG A O 1
ATOM 1256 N N . ALA A 1 155 ? -19.348 -4.035 -6.792 1.00 84.25 155 ALA A N 1
ATOM 1257 C CA . ALA A 1 155 ? -18.484 -3.470 -5.765 1.00 84.25 155 ALA A CA 1
ATOM 1258 C C . ALA A 1 155 ? -18.269 -4.424 -4.589 1.00 84.25 155 ALA A C 1
ATOM 1260 O O . ALA A 1 155 ? -19.157 -5.179 -4.204 1.00 84.25 155 ALA A O 1
ATOM 1261 N N . ALA A 1 156 ? -17.089 -4.338 -3.984 1.00 84.88 156 ALA A N 1
ATOM 1262 C CA . ALA A 1 156 ? -16.847 -4.864 -2.653 1.00 84.88 156 ALA A CA 1
ATOM 1263 C C . ALA A 1 156 ? -17.238 -3.797 -1.627 1.00 84.88 156 ALA A C 1
ATOM 1265 O O . ALA A 1 156 ? -16.759 -2.663 -1.701 1.00 84.88 156 ALA A O 1
ATOM 1266 N N . LYS A 1 157 ? -18.092 -4.153 -0.667 1.00 84.62 157 LYS A N 1
ATOM 1267 C CA . LYS A 1 157 ? -18.401 -3.275 0.460 1.00 84.62 157 LYS A CA 1
ATOM 1268 C C . LYS A 1 157 ? -17.317 -3.415 1.521 1.00 84.62 157 LYS A C 1
ATOM 1270 O O . LYS A 1 157 ? -17.048 -4.517 1.996 1.00 84.62 157 LYS A O 1
ATOM 1275 N N . LEU A 1 158 ? -16.697 -2.298 1.883 1.00 85.12 158 LEU A N 1
ATOM 1276 C CA . LEU A 1 158 ? -15.851 -2.223 3.061 1.00 85.12 158 LEU A CA 1
ATOM 1277 C C . LEU A 1 158 ? -16.750 -2.361 4.296 1.00 85.12 158 LEU A C 1
ATOM 1279 O O . LEU A 1 158 ? -17.737 -1.645 4.425 1.00 85.12 158 LEU A O 1
ATOM 1283 N N . HIS A 1 159 ? -16.437 -3.320 5.163 1.00 85.94 159 HIS A N 1
ATOM 1284 C CA . HIS A 1 159 ? -17.083 -3.504 6.461 1.00 85.94 159 HIS A CA 1
ATOM 1285 C C . HIS A 1 159 ? -16.056 -3.163 7.533 1.00 85.94 159 HIS A C 1
ATOM 1287 O O . HIS A 1 159 ? -15.409 -4.051 8.084 1.00 85.94 159 HIS A O 1
ATOM 1293 N N . LEU A 1 160 ? -15.828 -1.865 7.734 1.00 86.69 160 LEU A N 1
ATOM 1294 C CA . LEU A 1 160 ? -14.805 -1.375 8.647 1.00 86.69 160 LEU A CA 1
ATOM 1295 C C . LEU A 1 160 ? -15.455 -0.611 9.792 1.00 86.69 160 LEU A C 1
ATOM 1297 O O . LEU A 1 160 ? -16.142 0.384 9.581 1.00 86.69 160 LEU A O 1
ATOM 1301 N N . GLU A 1 161 ? -15.216 -1.086 11.004 1.00 90.25 161 GLU A N 1
ATOM 1302 C CA . GLU A 1 161 ? -15.719 -0.478 12.226 1.00 90.25 161 GLU A CA 1
ATOM 1303 C C . GLU A 1 161 ? -14.583 0.236 12.950 1.00 90.25 161 GLU A C 1
ATOM 1305 O O . GLU A 1 161 ? -13.501 -0.324 13.113 1.00 90.25 161 GLU A O 1
ATOM 1310 N N . PHE A 1 162 ? -14.834 1.451 13.424 1.00 87.44 162 PHE A N 1
ATOM 1311 C CA . PHE A 1 162 ? -13.913 2.203 14.267 1.00 87.44 162 PHE A CA 1
ATOM 1312 C C . PHE A 1 162 ? -14.571 2.539 15.590 1.00 87.44 162 PHE A C 1
ATOM 1314 O O . PHE A 1 162 ? -15.692 3.045 15.627 1.00 87.44 162 PHE A O 1
ATOM 1321 N N . ASP A 1 163 ? -13.846 2.316 16.679 1.00 86.06 163 ASP A N 1
ATOM 1322 C CA . ASP A 1 163 ? -14.232 2.854 17.975 1.00 86.06 163 ASP A CA 1
ATOM 1323 C C . ASP A 1 163 ? -13.913 4.357 18.016 1.00 86.06 163 ASP A C 1
ATOM 1325 O O . ASP A 1 163 ? -12.773 4.758 17.785 1.00 86.06 163 ASP A O 1
ATOM 1329 N N . ILE A 1 164 ? -14.914 5.192 18.305 1.00 86.50 164 ILE A N 1
ATOM 1330 C CA . ILE A 1 164 ? -14.784 6.659 18.261 1.00 86.50 164 ILE A CA 1
ATOM 1331 C C . ILE A 1 164 ? -13.789 7.180 19.308 1.00 86.50 164 ILE A C 1
ATOM 1333 O O . ILE A 1 164 ? -13.138 8.194 19.084 1.00 86.50 164 ILE A O 1
ATOM 1337 N N . ARG A 1 165 ? -13.639 6.504 20.452 1.00 80.38 165 ARG A N 1
ATOM 1338 C CA . ARG A 1 165 ? -12.738 6.967 21.520 1.00 80.38 165 ARG A CA 1
ATOM 1339 C C . ARG A 1 165 ? -11.300 6.585 21.231 1.00 80.38 165 ARG A C 1
ATOM 1341 O O . ARG A 1 165 ? -10.365 7.339 21.481 1.00 80.38 165 ARG A O 1
ATOM 1348 N N . THR A 1 166 ? -11.089 5.375 20.743 1.00 79.56 166 THR A N 1
ATOM 1349 C CA . THR A 1 166 ? -9.727 4.909 20.488 1.00 79.56 166 THR A CA 1
ATOM 1350 C C . THR A 1 166 ? -9.233 5.332 19.104 1.00 79.56 166 THR A C 1
ATOM 1352 O O . THR A 1 166 ? -8.025 5.423 18.895 1.00 79.56 166 THR A O 1
ATOM 1355 N N . HIS A 1 167 ? -10.148 5.646 18.176 1.00 80.50 167 HIS A N 1
ATOM 1356 C CA . HIS A 1 167 ? -9.898 5.771 16.733 1.00 80.50 167 HIS A CA 1
ATOM 1357 C C . HIS A 1 167 ? -9.248 4.516 16.133 1.00 80.50 167 HIS A C 1
ATOM 1359 O O . HIS A 1 167 ? -8.612 4.570 15.080 1.00 80.50 167 HIS A O 1
ATOM 1365 N N . LEU A 1 168 ? -9.385 3.374 16.812 1.00 82.44 168 LEU A N 1
ATOM 1366 C CA . LEU A 1 168 ? -8.819 2.107 16.379 1.00 82.44 168 LEU A CA 1
ATOM 1367 C C . LEU A 1 168 ? -9.865 1.289 15.622 1.00 82.44 168 LEU A C 1
ATOM 1369 O O . LEU A 1 168 ? -11.047 1.310 15.988 1.00 82.44 168 LEU A O 1
ATOM 1373 N N . PRO A 1 169 ? -9.442 0.547 14.583 1.00 81.19 169 PRO A N 1
ATOM 1374 C CA . PRO A 1 169 ? -10.322 -0.396 13.922 1.00 81.19 169 PRO A CA 1
ATOM 1375 C C . PRO A 1 169 ? -10.722 -1.503 14.904 1.00 81.19 169 PRO A C 1
ATOM 1377 O O . PRO A 1 169 ? -9.879 -2.046 15.624 1.00 81.19 169 PRO A O 1
ATOM 1380 N N . ARG A 1 170 ? -12.006 -1.856 14.917 1.00 76.75 170 ARG A N 1
ATOM 1381 C CA . ARG A 1 170 ? -12.521 -3.023 15.634 1.00 76.75 170 ARG A CA 1
ATOM 1382 C C . ARG A 1 170 ? -12.449 -4.240 14.715 1.00 76.75 170 ARG A C 1
ATOM 1384 O O . ARG A 1 170 ? -12.677 -4.135 13.512 1.00 76.75 170 ARG A O 1
ATOM 1391 N N . GLY A 1 171 ? -12.080 -5.387 15.280 1.00 67.75 171 GLY A N 1
ATOM 1392 C CA . GLY A 1 171 ? -12.173 -6.657 14.563 1.00 67.75 171 GLY A CA 1
ATOM 1393 C C . GLY A 1 171 ? -13.641 -7.010 14.334 1.00 67.75 171 GLY A C 1
ATOM 1394 O O . GLY A 1 171 ? -14.429 -6.903 15.275 1.00 67.75 171 GLY A O 1
ATOM 1395 N N . ALA A 1 172 ? -13.973 -7.389 13.100 1.00 47.09 172 ALA A N 1
ATOM 1396 C CA . ALA A 1 172 ? -15.215 -8.084 12.776 1.00 47.09 172 ALA A CA 1
ATOM 1397 C C . ALA A 1 172 ? -15.142 -9.550 13.224 1.00 47.09 172 ALA A C 1
ATOM 1399 O O . ALA A 1 172 ? -14.020 -10.114 13.186 1.00 47.09 172 ALA A O 1
#

pLDDT: mean 86.71, std 9.65, range [47.09, 96.62]